Protein AF-A0A3C0P1I9-F1 (afdb_monomer_lite)

pLDDT: mean 91.91, std 7.83, range [57.03, 98.5]

Radius of gyration: 17.55 Å; chains: 1; bounding box: 34×38×43 Å

Structure (mmCIF, N/CA/C/O backbone):
data_AF-A0A3C0P1I9-F1
#
_entry.id   AF-A0A3C0P1I9-F1
#
loop_
_atom_site.group_PDB
_atom_site.id
_atom_site.type_symbol
_atom_site.label_atom_id
_atom_site.label_alt_id
_atom_site.label_comp_id
_atom_site.label_asym_id
_atom_site.label_entity_id
_atom_site.label_seq_id
_atom_site.pdbx_PDB_ins_code
_atom_site.Cartn_x
_atom_site.Cartn_y
_atom_site.Cartn_z
_atom_site.occupancy
_atom_site.B_iso_or_equiv
_atom_site.auth_seq_id
_atom_site.auth_comp_id
_atom_site.auth_asym_id
_atom_site.auth_atom_id
_atom_site.pdbx_PDB_model_num
ATOM 1 N N . MET A 1 1 ? 1.838 29.353 -15.772 1.00 57.03 1 MET A N 1
ATOM 2 C CA . MET A 1 1 ? 2.753 28.316 -15.254 1.00 57.03 1 MET A CA 1
ATOM 3 C C . MET A 1 1 ? 1.922 27.046 -15.173 1.00 57.03 1 MET A C 1
ATOM 5 O O . MET A 1 1 ? 0.904 27.077 -14.498 1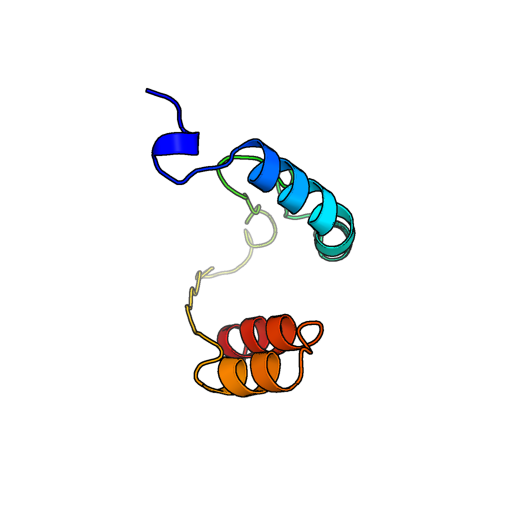.00 57.03 1 MET A O 1
ATOM 9 N N . ASP A 1 2 ? 2.241 26.026 -15.966 1.00 69.69 2 ASP A N 1
ATOM 10 C CA . ASP A 1 2 ? 1.461 24.779 -16.043 1.00 69.69 2 ASP A CA 1
ATOM 11 C C . ASP A 1 2 ? 2.021 23.761 -15.033 1.00 69.69 2 ASP A C 1
ATOM 13 O O . ASP A 1 2 ? 3.241 23.648 -14.901 1.00 69.69 2 ASP A O 1
ATOM 17 N N . TYR A 1 3 ? 1.165 23.021 -14.325 1.00 69.75 3 TYR A N 1
ATOM 18 C CA . TYR A 1 3 ? 1.569 21.997 -13.345 1.00 69.75 3 TYR A CA 1
ATOM 19 C C . TYR A 1 3 ? 2.514 20.953 -13.962 1.00 69.75 3 TYR A C 1
ATOM 21 O O . TYR A 1 3 ? 3.466 20.503 -13.320 1.00 69.75 3 TYR A O 1
ATOM 29 N N . LYS A 1 4 ? 2.326 20.663 -15.254 1.00 74.00 4 LYS A N 1
ATOM 30 C CA . LYS A 1 4 ? 3.182 19.754 -16.022 1.00 74.00 4 LYS A CA 1
ATOM 31 C C . LYS A 1 4 ? 4.614 20.262 -16.171 1.00 74.00 4 LYS A C 1
ATOM 33 O O . LYS A 1 4 ? 5.556 19.478 -16.099 1.00 74.00 4 LYS A O 1
ATOM 38 N N . SER A 1 5 ? 4.798 21.578 -16.293 1.00 78.56 5 SER A N 1
ATOM 39 C CA . SER A 1 5 ? 6.132 22.200 -16.354 1.00 78.56 5 SER A CA 1
ATOM 40 C C . SER A 1 5 ? 6.895 22.146 -15.024 1.00 78.56 5 SER A C 1
ATOM 42 O O . SER A 1 5 ? 8.113 22.292 -15.020 1.00 78.56 5 SER A O 1
ATOM 44 N N . ALA A 1 6 ? 6.201 21.866 -13.913 1.00 80.94 6 ALA A N 1
ATOM 45 C CA . ALA A 1 6 ? 6.797 21.571 -12.610 1.00 80.94 6 ALA A CA 1
ATOM 46 C C . ALA A 1 6 ? 7.062 20.063 -12.395 1.00 80.94 6 ALA A C 1
ATOM 48 O O . ALA A 1 6 ? 7.421 19.654 -11.293 1.00 80.94 6 ALA A O 1
ATOM 49 N N . GLY A 1 7 ? 6.886 19.232 -13.433 1.00 77.12 7 GLY A N 1
ATOM 50 C CA . GLY A 1 7 ? 7.107 17.784 -13.381 1.00 77.12 7 GLY A CA 1
ATOM 51 C C . GLY A 1 7 ? 5.904 16.967 -12.901 1.00 77.12 7 GLY A C 1
ATOM 52 O O . GLY A 1 7 ? 6.042 15.766 -12.682 1.00 77.12 7 GLY A O 1
ATOM 53 N N . VAL A 1 8 ? 4.728 17.586 -12.745 1.00 80.56 8 VAL A N 1
ATOM 54 C CA . VAL A 1 8 ? 3.508 16.910 -12.282 1.00 80.56 8 VAL A CA 1
ATOM 55 C C . VAL A 1 8 ? 2.532 16.744 -13.441 1.00 80.56 8 VAL A C 1
ATOM 57 O O . VAL A 1 8 ? 1.878 17.696 -13.861 1.00 80.56 8 VAL A O 1
ATOM 60 N N . ASP A 1 9 ? 2.410 15.518 -13.946 1.00 86.25 9 ASP A N 1
ATOM 61 C CA . ASP A 1 9 ? 1.396 15.167 -14.942 1.00 86.25 9 ASP A CA 1
ATOM 62 C C . ASP A 1 9 ? 0.141 14.613 -14.248 1.00 86.25 9 ASP A C 1
ATOM 64 O O . ASP A 1 9 ? 0.098 13.467 -13.791 1.00 86.25 9 ASP A O 1
ATOM 68 N N . ILE A 1 10 ? -0.881 15.464 -14.147 1.00 84.38 10 ILE A N 1
ATOM 69 C CA . ILE A 1 10 ? -2.148 15.147 -13.479 1.00 84.38 10 ILE A CA 1
ATOM 70 C C . ILE A 1 10 ? -2.899 14.030 -14.224 1.00 84.38 10 ILE A C 1
ATOM 72 O O . ILE A 1 10 ? -3.458 13.134 -13.589 1.00 84.38 10 ILE A O 1
ATOM 76 N N . GLU A 1 11 ? -2.880 14.038 -15.560 1.00 86.88 11 GLU A N 1
ATOM 77 C CA . GLU A 1 11 ? -3.569 13.031 -16.377 1.00 86.88 11 GLU A CA 1
ATOM 78 C C . GLU A 1 11 ? -2.914 11.656 -16.231 1.00 86.88 11 GLU A C 1
ATOM 80 O O . GLU A 1 11 ? -3.607 10.647 -16.071 1.00 86.88 11 GLU A O 1
ATOM 85 N N . ALA A 1 12 ? -1.578 11.610 -16.215 1.00 86.94 12 ALA A N 1
ATOM 86 C CA . ALA A 1 12 ? -0.837 10.385 -15.931 1.00 86.94 12 ALA A CA 1
ATOM 87 C C . ALA A 1 12 ? -1.142 9.855 -14.519 1.00 86.94 12 ALA A C 1
ATOM 89 O O . ALA A 1 12 ? -1.279 8.641 -14.329 1.00 86.94 12 ALA A O 1
ATOM 90 N N . GLY A 1 13 ? -1.310 10.758 -13.547 1.00 86.81 13 GLY A N 1
ATOM 91 C CA . GLY A 1 13 ? -1.764 10.428 -12.197 1.00 86.81 13 GLY A CA 1
ATOM 92 C C . GLY A 1 13 ? -3.135 9.751 -12.194 1.00 86.81 13 GLY A C 1
ATOM 93 O O . GLY A 1 13 ? -3.272 8.644 -11.669 1.00 86.81 13 GLY A O 1
ATOM 94 N N . TYR A 1 14 ? -4.135 10.353 -12.846 1.00 87.25 14 TYR A N 1
ATOM 95 C CA . TYR A 1 14 ? -5.475 9.763 -12.944 1.00 87.25 14 TYR A CA 1
ATOM 96 C C . TYR A 1 14 ? -5.473 8.422 -13.673 1.00 87.25 14 TYR A C 1
ATOM 98 O O . TYR A 1 14 ? -6.069 7.464 -13.183 1.00 87.25 14 TYR A O 1
ATOM 106 N N . LYS A 1 15 ? -4.743 8.308 -14.787 1.00 91.38 15 LYS A N 1
ATOM 107 C CA . LYS A 1 15 ? -4.608 7.039 -15.513 1.00 91.38 15 LYS A CA 1
ATOM 108 C C . LYS A 1 15 ? -4.014 5.942 -14.628 1.00 91.38 15 LYS A C 1
ATOM 110 O O . LYS A 1 15 ? -4.495 4.813 -14.652 1.00 91.38 15 LYS A O 1
ATOM 115 N N . SER A 1 16 ? -2.998 6.273 -13.834 1.00 90.06 16 SER A N 1
ATOM 116 C CA . SER A 1 16 ? -2.378 5.324 -12.902 1.00 90.06 16 SER A CA 1
ATOM 117 C C . SER A 1 16 ? -3.368 4.864 -11.832 1.00 90.06 16 SER A C 1
ATOM 119 O O . SER A 1 16 ? -3.454 3.670 -11.549 1.00 90.06 16 SER A O 1
ATOM 121 N N . VAL A 1 17 ? -4.158 5.792 -11.278 1.00 90.75 17 VAL A N 1
ATOM 122 C CA . VAL A 1 17 ? -5.229 5.468 -10.325 1.00 90.75 17 VAL A CA 1
ATOM 123 C C . VAL A 1 17 ? -6.249 4.520 -10.954 1.00 90.75 17 VAL A C 1
ATOM 125 O O . VAL A 1 17 ? -6.547 3.497 -10.343 1.00 90.75 17 VAL A O 1
ATOM 128 N N . GLU A 1 18 ? -6.739 4.801 -12.168 1.00 91.62 18 GLU A N 1
ATOM 129 C CA . GLU A 1 18 ? -7.700 3.924 -12.859 1.00 91.62 18 GLU A CA 1
ATOM 130 C C . GLU A 1 18 ? -7.165 2.500 -13.050 1.00 91.62 18 GLU A C 1
ATOM 132 O O . GLU A 1 18 ? -7.870 1.544 -12.738 1.00 91.62 18 GLU A O 1
ATOM 137 N N . LEU A 1 19 ? -5.910 2.347 -13.488 1.00 93.31 19 LEU A N 1
ATOM 138 C CA . LEU A 1 19 ? -5.289 1.031 -13.694 1.00 93.31 19 LEU A CA 1
ATOM 139 C C . LEU A 1 19 ? -5.164 0.223 -12.393 1.00 93.31 19 LEU A C 1
ATOM 141 O O . LEU A 1 19 ? -5.274 -1.000 -12.406 1.00 93.31 19 LEU A O 1
ATOM 145 N N . MET A 1 20 ? -4.953 0.892 -11.256 1.00 93.38 20 MET A N 1
ATOM 146 C CA . MET A 1 20 ? -4.819 0.225 -9.957 1.00 93.38 20 MET A CA 1
ATOM 147 C C . MET A 1 20 ? -6.161 -0.125 -9.304 1.00 93.38 20 MET A C 1
ATOM 149 O O . MET A 1 20 ? -6.188 -0.982 -8.415 1.00 93.38 20 MET A O 1
ATOM 153 N N . LYS A 1 21 ? -7.274 0.508 -9.708 1.00 91.69 21 LYS A N 1
ATOM 154 C CA . LYS A 1 21 ? -8.574 0.370 -9.024 1.00 91.69 21 LYS A CA 1
ATOM 155 C C . LYS A 1 21 ? -9.023 -1.078 -8.873 1.00 91.69 21 LYS A C 1
ATOM 157 O O . LYS A 1 21 ? -9.486 -1.444 -7.795 1.00 91.69 21 LYS A O 1
ATOM 162 N N . GLU A 1 22 ? -8.893 -1.894 -9.916 1.00 91.19 22 GLU A N 1
ATOM 163 C CA . GLU A 1 22 ? -9.331 -3.296 -9.875 1.00 91.19 22 GLU A CA 1
ATOM 164 C C . GLU A 1 22 ? -8.522 -4.117 -8.868 1.00 91.19 22 GLU A C 1
ATOM 166 O O . GLU A 1 22 ? -9.092 -4.878 -8.087 1.00 91.19 22 GLU A O 1
ATOM 171 N N . HIS A 1 23 ? -7.206 -3.907 -8.820 1.00 93.19 23 HIS A N 1
ATOM 172 C CA . HIS A 1 23 ? -6.328 -4.598 -7.881 1.00 93.19 23 HIS A CA 1
ATOM 173 C C . HIS A 1 23 ? -6.588 -4.172 -6.431 1.00 93.19 23 HIS A C 1
ATOM 175 O O . HIS A 1 23 ? -6.703 -5.029 -5.556 1.00 93.19 23 HIS A O 1
ATOM 181 N N . VAL A 1 24 ? -6.758 -2.868 -6.180 1.00 93.31 24 VAL A N 1
ATOM 182 C CA . VAL A 1 24 ? -7.061 -2.329 -4.839 1.00 93.31 24 VAL A CA 1
ATOM 183 C C . VAL A 1 24 ? -8.444 -2.772 -4.355 1.00 93.31 24 VAL A C 1
ATOM 185 O O . VAL A 1 24 ? -8.630 -3.062 -3.175 1.00 93.31 24 VAL A O 1
ATOM 188 N N . LYS A 1 25 ? -9.432 -2.877 -5.253 1.00 92.12 25 LYS A N 1
ATOM 189 C CA . LYS A 1 25 ? -10.791 -3.314 -4.897 1.00 92.12 25 LYS A CA 1
ATOM 190 C C . LYS A 1 25 ? -10.807 -4.704 -4.252 1.00 92.12 25 LYS A C 1
ATOM 192 O O . LYS A 1 25 ? -11.613 -4.948 -3.358 1.00 92.12 25 LYS A O 1
ATOM 197 N N . ASN A 1 26 ? -9.896 -5.588 -4.657 1.00 94.12 26 ASN A N 1
ATOM 198 C CA . ASN A 1 26 ? -9.802 -6.948 -4.121 1.00 94.12 26 ASN A CA 1
ATOM 199 C C . ASN A 1 26 ? -9.295 -7.005 -2.670 1.00 94.12 26 ASN A C 1
ATOM 201 O O . ASN A 1 26 ? -9.414 -8.046 -2.031 1.00 94.12 26 ASN A O 1
ATOM 205 N N . THR A 1 27 ? -8.755 -5.905 -2.136 1.00 93.94 27 THR A N 1
ATOM 206 C CA . THR A 1 27 ? -8.249 -5.824 -0.755 1.00 93.94 27 THR A CA 1
ATOM 207 C C . THR A 1 27 ? -9.163 -5.017 0.170 1.00 93.94 27 THR A C 1
ATOM 209 O O . THR A 1 27 ? -8.788 -4.724 1.306 1.00 93.94 27 THR A O 1
ATOM 212 N N . VAL A 1 28 ? -10.346 -4.610 -0.305 1.00 93.31 28 VAL A N 1
ATOM 213 C CA . VAL A 1 28 ? -11.293 -3.803 0.475 1.00 93.31 28 VAL A CA 1
ATOM 214 C C . VAL A 1 28 ? -11.805 -4.592 1.675 1.00 93.31 28 VAL A C 1
ATOM 216 O O . VAL A 1 28 ? -12.147 -5.770 1.584 1.00 93.31 28 VAL A O 1
ATOM 219 N N . ARG A 1 29 ? -11.904 -3.901 2.810 1.00 94.12 29 ARG A N 1
ATOM 220 C CA . ARG A 1 29 ? -12.477 -4.422 4.050 1.00 94.12 29 ARG A CA 1
ATOM 221 C C . ARG A 1 29 ? -13.659 -3.564 4.504 1.00 94.12 29 ARG A C 1
ATOM 223 O O . ARG A 1 29 ? -13.693 -2.383 4.160 1.00 94.12 29 ARG A O 1
ATOM 230 N N . PRO A 1 30 ? -14.579 -4.094 5.333 1.00 94.62 30 PRO A N 1
ATOM 231 C CA . PRO A 1 30 ? -15.728 -3.330 5.827 1.00 94.62 30 PRO A CA 1
ATOM 232 C C . PRO A 1 30 ? -15.361 -2.084 6.639 1.00 94.62 30 PRO A C 1
ATOM 234 O O . PRO A 1 30 ? -16.183 -1.189 6.782 1.00 94.62 30 PRO A O 1
ATOM 237 N N . GLU A 1 31 ? -14.155 -2.033 7.210 1.00 95.75 31 GLU A N 1
ATOM 238 C CA . GLU A 1 31 ? -13.694 -0.872 7.973 1.00 95.75 31 GLU A CA 1
ATOM 239 C C . GLU A 1 31 ? -13.202 0.275 7.079 1.00 95.75 31 GLU A C 1
ATOM 241 O O . GLU A 1 31 ? -13.050 1.393 7.563 1.00 95.75 31 GLU A O 1
ATOM 246 N N . MET A 1 32 ? -12.937 0.030 5.792 1.00 93.69 32 MET A N 1
ATOM 247 C CA . MET A 1 32 ? -12.503 1.080 4.874 1.00 93.69 32 MET A CA 1
ATOM 248 C C . MET A 1 32 ? -13.612 2.124 4.699 1.00 93.69 32 MET A C 1
ATOM 250 O O . MET A 1 32 ? -14.761 1.789 4.415 1.00 93.69 32 MET A O 1
ATOM 254 N N . LEU A 1 33 ? -13.250 3.400 4.819 1.00 91.56 33 LEU A N 1
ATOM 255 C CA . LEU A 1 33 ? -14.147 4.530 4.599 1.00 91.56 33 LEU A CA 1
ATOM 256 C C . LEU A 1 33 ? -13.741 5.248 3.305 1.00 91.56 33 LEU A C 1
ATOM 258 O O . LEU A 1 33 ? -12.622 5.747 3.187 1.00 91.56 33 LEU A O 1
ATOM 262 N N . GLY A 1 34 ? -14.657 5.315 2.337 1.00 86.75 34 GLY A N 1
ATOM 263 C CA . GLY A 1 34 ? -14.419 5.954 1.038 1.00 86.75 34 GLY A CA 1
ATOM 264 C C . GLY A 1 34 ? -13.795 5.022 -0.008 1.00 86.75 34 GLY A C 1
ATOM 265 O O . GLY A 1 34 ? -14.046 3.820 -0.012 1.00 86.75 34 GLY A O 1
ATOM 266 N N . GLY A 1 35 ? -13.018 5.589 -0.936 1.00 80.56 35 GLY A N 1
ATOM 267 C CA . GLY A 1 35 ? -12.448 4.881 -2.087 1.00 80.56 35 GLY A CA 1
ATOM 268 C C . GLY A 1 35 ? -11.117 5.474 -2.558 1.00 80.56 35 GLY A C 1
ATOM 269 O O . GLY A 1 35 ? -10.648 6.484 -2.036 1.00 80.56 35 GLY A O 1
ATOM 270 N N . LEU A 1 36 ? -10.504 4.835 -3.555 1.00 83.19 36 LEU A N 1
ATOM 271 C CA . LEU A 1 36 ? -9.245 5.284 -4.154 1.00 83.19 36 LEU A CA 1
ATOM 272 C C . LEU A 1 36 ? -9.447 6.589 -4.951 1.00 83.19 36 LEU A C 1
ATOM 274 O O . LEU A 1 36 ? -10.398 6.689 -5.725 1.00 83.19 36 LEU A O 1
ATOM 278 N N . GLY A 1 37 ? -8.541 7.561 -4.790 1.00 76.06 37 GLY A N 1
ATOM 279 C CA . GLY A 1 37 ? -8.551 8.836 -5.530 1.00 76.06 37 GLY A CA 1
ATOM 280 C C . GLY A 1 37 ? -8.885 10.084 -4.701 1.00 76.06 37 GLY A C 1
ATOM 281 O O . GLY A 1 37 ? -8.859 11.188 -5.238 1.00 76.06 37 GLY A O 1
ATOM 282 N N . GLY A 1 38 ? -9.180 9.935 -3.406 1.00 79.94 38 GLY A N 1
ATOM 283 C CA . GLY A 1 38 ? -9.259 11.056 -2.462 1.00 79.94 38 GLY A CA 1
ATOM 284 C C . GLY A 1 38 ? -7.885 11.512 -1.949 1.00 79.94 38 GLY A C 1
ATOM 285 O O . GLY A 1 38 ? -6.873 10.862 -2.198 1.00 79.94 38 GLY A O 1
ATOM 286 N N . PHE A 1 39 ? -7.853 12.613 -1.189 1.00 82.19 39 PHE A N 1
ATOM 287 C CA . PHE A 1 39 ? -6.625 13.133 -0.562 1.00 82.19 39 PHE A CA 1
ATOM 288 C C . PHE A 1 39 ? -6.022 12.168 0.474 1.00 82.19 39 PHE A C 1
ATOM 290 O O . PHE A 1 39 ? -4.805 12.062 0.588 1.00 82.19 39 PHE A O 1
ATOM 297 N N . ALA A 1 40 ? -6.872 11.461 1.222 1.00 85.94 40 ALA A N 1
ATOM 298 C CA . ALA A 1 40 ? -6.466 10.501 2.240 1.00 85.94 40 ALA A CA 1
ATOM 299 C C . ALA A 1 40 ? -7.389 9.277 2.228 1.00 85.94 40 ALA A C 1
ATOM 301 O O . ALA A 1 40 ? -8.575 9.385 1.910 1.00 85.94 40 ALA A O 1
ATOM 302 N N . GLY A 1 41 ? -6.840 8.123 2.607 1.00 89.94 41 GLY A N 1
ATOM 303 C CA . GLY A 1 41 ? -7.628 6.947 2.970 1.00 89.94 41 GLY A CA 1
ATOM 304 C C . GLY A 1 41 ? -8.055 7.018 4.436 1.00 89.94 41 GLY A C 1
ATOM 305 O O . GLY A 1 41 ? -7.338 7.576 5.266 1.00 89.94 41 GLY A O 1
ATOM 306 N N . ALA A 1 42 ? -9.209 6.440 4.761 1.00 93.31 42 ALA A N 1
ATOM 307 C CA . ALA A 1 42 ? -9.706 6.360 6.130 1.00 93.31 42 ALA A CA 1
ATOM 308 C C . ALA A 1 42 ? -10.128 4.925 6.478 1.00 93.31 42 ALA A C 1
ATOM 310 O O . ALA A 1 42 ? -10.594 4.169 5.624 1.00 93.31 42 ALA A O 1
ATOM 311 N N . PHE A 1 43 ? -9.949 4.553 7.746 1.00 95.00 43 PHE A N 1
ATOM 312 C CA . PHE A 1 43 ? -10.232 3.218 8.269 1.00 95.00 43 PHE A CA 1
ATOM 313 C C . PHE A 1 43 ? -10.921 3.344 9.632 1.00 95.00 43 PHE A C 1
ATOM 315 O O . PHE A 1 43 ? -10.392 3.974 10.548 1.00 95.00 43 PHE A O 1
ATOM 322 N N . SER A 1 44 ? -12.116 2.773 9.760 1.00 95.81 44 SER A N 1
ATOM 323 C CA . SER A 1 44 ? -12.907 2.810 10.986 1.00 95.81 44 SER A CA 1
ATOM 324 C C . SER A 1 44 ? -12.307 1.900 12.053 1.00 95.81 44 SER A C 1
ATOM 326 O O . SER A 1 44 ? -12.135 0.699 11.848 1.00 95.81 44 SER A O 1
ATOM 328 N N . ILE A 1 45 ? -12.061 2.466 13.233 1.00 95.31 45 ILE A N 1
ATOM 329 C CA . ILE A 1 45 ? -11.636 1.711 14.418 1.00 95.31 45 ILE A CA 1
ATOM 330 C C . ILE A 1 45 ? -12.818 1.205 15.259 1.00 95.31 45 ILE A C 1
ATOM 332 O O . ILE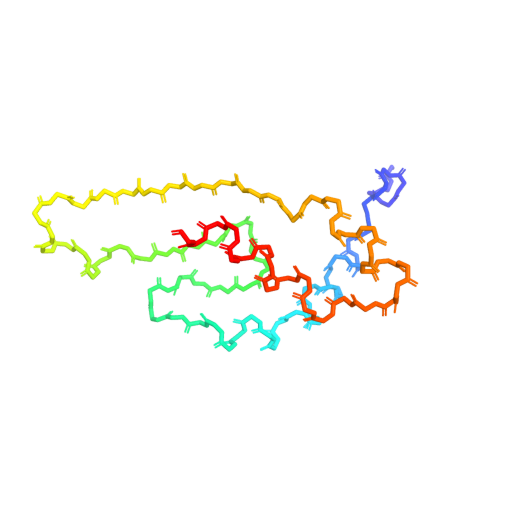 A 1 45 ? -12.622 0.665 16.344 1.00 95.31 45 ILE A O 1
ATOM 336 N N . GLU A 1 46 ? -14.053 1.365 14.777 1.00 95.25 46 GLU A N 1
ATOM 337 C CA . GLU A 1 46 ? -15.265 1.025 15.527 1.00 95.25 46 GLU A CA 1
ATOM 338 C C . GLU A 1 46 ? -15.290 -0.426 16.024 1.00 95.25 46 GLU A C 1
ATOM 340 O O . GLU A 1 46 ? -15.717 -0.680 17.147 1.00 95.25 46 GLU A O 1
ATOM 345 N N . LYS A 1 47 ? -14.774 -1.373 15.237 1.00 94.00 47 LYS A N 1
ATOM 346 C CA . LYS A 1 47 ? -14.736 -2.789 15.628 1.00 94.00 47 LYS A CA 1
ATOM 347 C C . LYS A 1 47 ? -13.771 -3.108 16.774 1.00 94.00 47 LYS A C 1
ATOM 349 O O . LYS A 1 47 ? -13.789 -4.227 17.271 1.00 94.00 47 LYS A O 1
ATOM 354 N N . PHE A 1 48 ? -12.936 -2.156 17.187 1.00 94.44 48 PHE A N 1
ATOM 355 C CA . PHE A 1 48 ? -11.963 -2.329 18.269 1.00 94.44 48 PHE A CA 1
ATOM 356 C C . PHE A 1 48 ? -12.395 -1.638 19.570 1.00 94.44 48 PHE A C 1
ATOM 358 O O . PHE A 1 48 ? -11.604 -1.583 20.507 1.00 94.44 48 PHE A O 1
ATOM 365 N N . LYS A 1 49 ? -13.632 -1.117 19.646 1.00 94.38 49 LYS A N 1
ATOM 366 C CA . LYS A 1 49 ? -14.165 -0.401 20.822 1.00 94.38 49 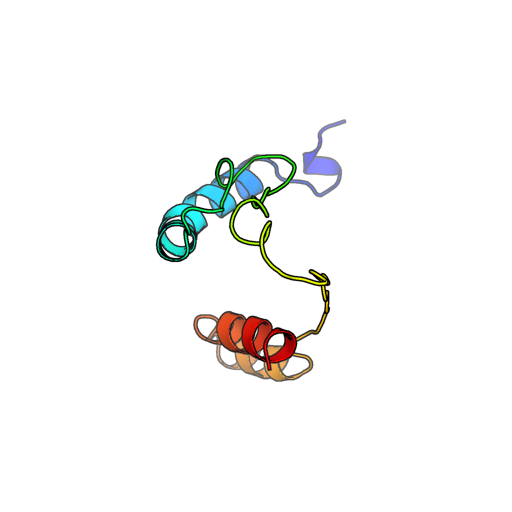LYS A CA 1
ATOM 367 C C . LYS A 1 49 ? -14.104 -1.219 22.119 1.00 94.38 49 LYS A C 1
ATOM 369 O O . LYS A 1 49 ? -13.916 -0.630 23.176 1.00 94.38 49 LYS A O 1
ATOM 374 N N . ASP A 1 50 ? -14.218 -2.544 22.023 1.00 96.31 50 ASP A N 1
ATOM 375 C CA . ASP A 1 50 ? -14.211 -3.455 23.178 1.00 96.31 50 ASP A CA 1
ATOM 376 C C . ASP A 1 50 ? -12.807 -3.978 23.540 1.00 96.31 50 ASP A C 1
ATOM 378 O O . ASP A 1 50 ? -12.647 -4.777 24.463 1.00 96.31 50 ASP A O 1
ATOM 382 N N . MET A 1 51 ? -11.766 -3.555 22.816 1.00 97.06 51 MET A N 1
AT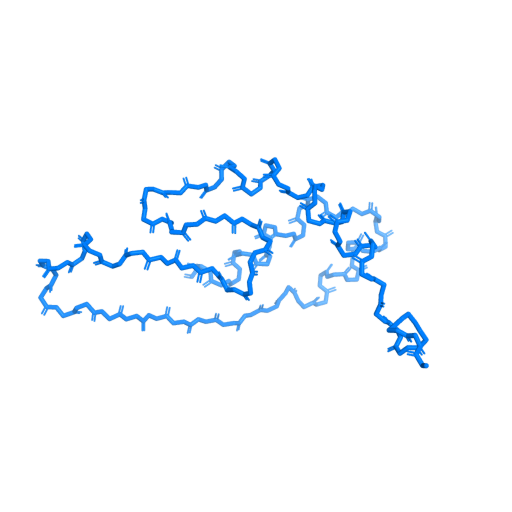OM 383 C CA . MET A 1 51 ? -10.384 -3.892 23.150 1.00 97.06 51 MET A CA 1
ATOM 384 C C . MET A 1 51 ? -9.960 -3.102 24.398 1.00 97.06 51 MET A C 1
ATOM 386 O O . MET A 1 51 ? -10.147 -1.892 24.446 1.00 97.06 51 MET A O 1
ATOM 390 N N . GLU A 1 52 ? -9.358 -3.753 25.401 1.00 96.75 52 GLU A N 1
ATOM 391 C CA . GLU A 1 52 ? -9.010 -3.098 26.681 1.00 96.75 52 GLU A CA 1
ATOM 392 C C . GLU A 1 52 ? -8.068 -1.893 26.493 1.00 96.75 52 GLU A C 1
ATOM 394 O O . GLU A 1 52 ? -8.227 -0.854 27.133 1.00 96.75 52 GLU A O 1
ATOM 399 N N . LYS A 1 53 ? -7.062 -2.042 25.623 1.00 95.06 53 LYS A N 1
ATOM 400 C CA . LYS A 1 53 ? -6.006 -1.049 25.368 1.00 95.06 53 LYS A CA 1
ATOM 401 C C . LYS A 1 53 ? -5.626 -1.052 23.882 1.00 95.06 53 LYS A C 1
ATOM 403 O O . LYS A 1 53 ? -4.557 -1.559 23.526 1.00 95.06 53 LYS A O 1
ATOM 408 N N . PRO A 1 54 ? -6.499 -0.549 22.991 1.00 95.06 54 PRO A N 1
ATOM 409 C CA . PRO A 1 54 ? -6.218 -0.537 21.565 1.00 95.06 54 PRO A CA 1
ATOM 410 C C . PRO A 1 54 ? -4.982 0.325 21.309 1.00 95.06 54 PRO A C 1
ATOM 412 O O . PRO A 1 54 ? -4.920 1.485 21.709 1.00 95.06 54 PRO A O 1
ATOM 415 N N . THR A 1 55 ? -3.985 -0.262 20.656 1.00 94.62 55 THR A N 1
ATOM 416 C CA . THR A 1 55 ? -2.717 0.400 20.347 1.00 9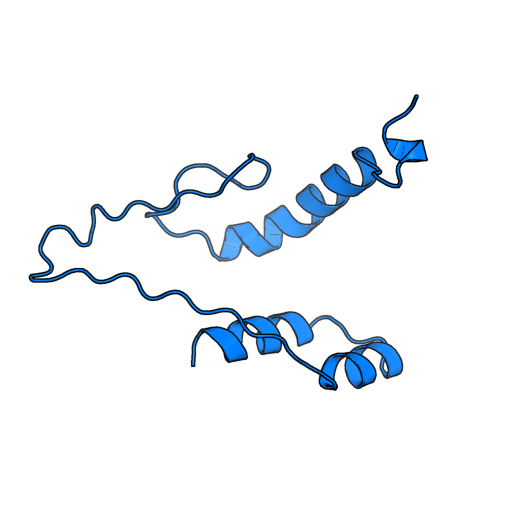4.62 55 THR A CA 1
ATOM 417 C C . THR A 1 55 ? -2.487 0.325 18.849 1.00 94.62 55 THR A C 1
ATOM 419 O O . THR A 1 55 ? -2.599 -0.746 18.255 1.00 94.62 55 THR A O 1
ATOM 422 N N . LEU A 1 56 ? -2.173 1.464 18.237 1.00 95.75 56 LEU A N 1
ATOM 423 C CA . LEU A 1 56 ? -1.808 1.533 16.829 1.00 95.75 56 LEU A CA 1
ATOM 424 C C . LEU A 1 56 ? -0.291 1.429 16.700 1.00 95.75 56 LEU A C 1
ATOM 426 O O . LEU A 1 56 ? 0.441 2.214 17.300 1.00 95.75 56 LEU A O 1
ATOM 430 N N . LEU A 1 57 ? 0.159 0.470 15.897 1.00 95.62 57 LEU A N 1
ATOM 431 C CA . LEU A 1 57 ? 1.549 0.339 15.491 1.00 95.62 57 LEU A CA 1
ATOM 432 C C . LEU A 1 57 ? 1.664 0.723 14.017 1.00 95.62 57 LEU A C 1
ATOM 434 O O . LEU A 1 57 ? 0.885 0.258 13.186 1.00 95.62 57 LEU A O 1
ATOM 438 N N . SER A 1 58 ? 2.639 1.567 13.702 1.00 96.75 58 SER A N 1
ATOM 439 C CA . SER A 1 58 ? 2.983 1.946 12.334 1.00 96.75 58 SER A CA 1
ATOM 440 C C . SER A 1 58 ? 4.446 1.629 12.068 1.00 96.75 58 SER A C 1
ATOM 442 O O . SER A 1 58 ? 5.294 1.905 12.916 1.00 96.75 58 SER A O 1
ATOM 444 N N . GLY A 1 59 ? 4.736 1.116 10.879 1.00 95.94 59 GLY A N 1
ATOM 445 C CA . GLY A 1 59 ? 6.086 0.858 10.393 1.00 95.94 59 GLY A CA 1
ATOM 446 C C . GLY A 1 59 ? 6.233 1.344 8.956 1.00 95.94 59 GLY A C 1
ATOM 447 O O . GLY A 1 59 ? 5.246 1.483 8.232 1.00 95.94 59 GLY A O 1
ATOM 448 N N . THR A 1 60 ? 7.467 1.631 8.563 1.00 97.62 60 THR A N 1
ATOM 449 C CA . THR A 1 60 ? 7.832 1.956 7.185 1.00 97.62 60 THR A CA 1
ATOM 450 C C . THR A 1 60 ? 9.115 1.215 6.857 1.00 97.62 60 THR A C 1
ATOM 452 O O . THR A 1 60 ? 10.076 1.283 7.623 1.00 97.62 60 THR A O 1
ATOM 455 N N . ASP A 1 61 ? 9.116 0.489 5.747 1.00 97.62 61 ASP A N 1
ATOM 456 C CA . ASP A 1 61 ? 10.274 -0.253 5.267 1.00 97.62 61 ASP A CA 1
ATOM 457 C C . ASP A 1 61 ? 10.298 -0.244 3.731 1.00 97.62 61 ASP A C 1
ATOM 459 O O . ASP A 1 61 ? 9.311 0.091 3.068 1.00 97.62 61 ASP A O 1
ATOM 463 N N . GLY A 1 62 ? 11.450 -0.573 3.157 1.00 97.06 62 GLY A N 1
ATOM 464 C CA . GLY A 1 62 ? 11.670 -0.650 1.724 1.00 97.06 62 GLY A CA 1
ATOM 465 C C . GLY A 1 62 ? 12.224 -2.005 1.299 1.00 97.06 62 GLY A C 1
ATOM 466 O O . GLY A 1 62 ? 12.926 -2.692 2.028 1.00 97.06 62 GLY A O 1
ATOM 467 N N . VAL A 1 63 ? 11.987 -2.357 0.037 1.00 97.75 63 VAL A N 1
ATOM 468 C CA . VAL A 1 63 ? 12.495 -3.602 -0.571 1.00 97.75 63 VAL A CA 1
ATOM 469 C C . VAL A 1 63 ? 14.029 -3.611 -0.720 1.00 97.75 63 VAL A C 1
ATOM 471 O O . VAL A 1 63 ? 14.659 -4.658 -0.876 1.00 97.75 63 VAL A O 1
ATOM 474 N N . GLY A 1 64 ? 14.656 -2.433 -0.704 1.00 97.88 64 GLY A N 1
ATOM 475 C CA . GLY A 1 64 ? 16.104 -2.288 -0.812 1.00 97.88 64 GLY A CA 1
ATOM 476 C C . GLY A 1 64 ? 16.655 -2.681 -2.186 1.00 97.88 64 GLY A C 1
ATOM 477 O O . GLY A 1 64 ? 16.031 -2.485 -3.232 1.00 97.88 64 GLY A O 1
ATOM 478 N N . THR A 1 65 ? 17.872 -3.225 -2.208 1.00 98.06 65 THR A N 1
ATOM 479 C CA . THR A 1 65 ? 18.619 -3.497 -3.449 1.00 98.06 65 THR A CA 1
ATOM 480 C C . THR A 1 65 ? 18.009 -4.589 -4.325 1.00 98.06 65 THR A C 1
ATOM 482 O O . THR A 1 65 ? 18.371 -4.666 -5.500 1.00 98.06 65 THR A O 1
ATOM 485 N N . LYS A 1 66 ? 17.039 -5.370 -3.827 1.00 98.38 66 LYS A N 1
ATOM 486 C CA . LYS A 1 66 ? 16.280 -6.340 -4.635 1.00 98.38 66 LYS A CA 1
ATOM 487 C C . LYS A 1 66 ? 15.541 -5.670 -5.805 1.00 98.38 66 LYS A C 1
ATOM 489 O O . LYS A 1 66 ? 15.406 -6.291 -6.857 1.00 98.38 66 LYS A O 1
ATOM 494 N N . LEU A 1 67 ? 15.190 -4.381 -5.695 1.00 98.38 67 LEU A N 1
ATOM 495 C CA . LEU A 1 67 ? 14.652 -3.587 -6.813 1.00 98.38 67 LEU A CA 1
ATOM 496 C C . LEU A 1 67 ? 15.569 -3.589 -8.045 1.00 98.38 67 LEU A C 1
ATOM 498 O O . LEU A 1 67 ? 15.078 -3.638 -9.168 1.00 98.38 67 LEU A O 1
ATOM 502 N N . LYS A 1 68 ? 16.898 -3.613 -7.857 1.00 98.44 68 LYS A N 1
ATOM 503 C CA . LYS A 1 68 ? 17.846 -3.673 -8.981 1.00 98.44 68 LYS A CA 1
ATOM 504 C C . LYS A 1 68 ? 17.678 -4.958 -9.790 1.00 98.44 68 LYS A C 1
ATOM 506 O O . LYS A 1 68 ? 17.779 -4.915 -11.009 1.00 98.44 68 LYS A O 1
ATOM 511 N N . LEU A 1 69 ? 17.401 -6.083 -9.129 1.00 98.31 69 LEU A N 1
ATOM 512 C CA . LEU A 1 69 ? 17.151 -7.353 -9.811 1.00 98.31 69 LEU A CA 1
ATOM 513 C C . LEU A 1 69 ? 15.817 -7.324 -10.560 1.00 98.31 69 LEU A C 1
ATOM 515 O O . LEU A 1 69 ? 15.775 -7.747 -11.709 1.00 98.31 69 LEU A O 1
ATOM 519 N N . ALA A 1 70 ? 14.765 -6.761 -9.956 1.00 98.44 70 ALA A N 1
ATOM 520 C CA . ALA A 1 70 ? 13.474 -6.579 -10.624 1.00 98.44 70 ALA A CA 1
ATOM 521 C C . ALA A 1 70 ? 13.613 -5.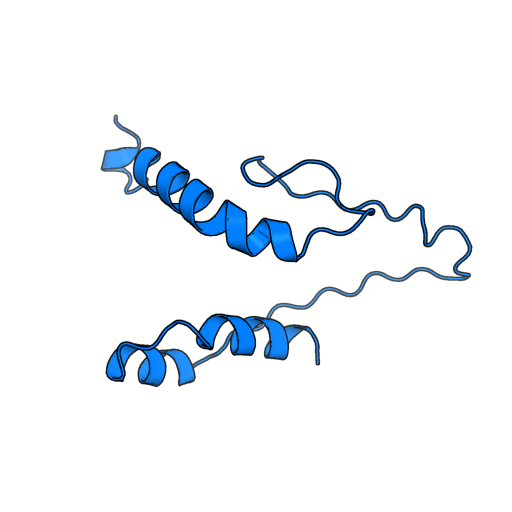771 -11.927 1.00 98.44 70 ALA A C 1
ATOM 523 O O . ALA A 1 70 ? 13.053 -6.163 -12.946 1.00 98.44 70 ALA A O 1
ATOM 524 N N . PHE A 1 71 ? 14.430 -4.709 -11.919 1.00 98.44 71 PHE A N 1
ATOM 525 C CA . PHE A 1 71 ? 14.725 -3.902 -13.111 1.00 98.44 71 PHE A CA 1
ATOM 526 C C . PHE A 1 71 ? 15.526 -4.670 -14.162 1.00 98.44 71 PHE A C 1
ATOM 528 O O . PHE A 1 71 ? 15.190 -4.631 -15.339 1.00 98.44 71 PHE A O 1
ATOM 535 N N . LEU A 1 72 ? 16.576 -5.385 -13.746 1.00 98.50 72 LEU A N 1
ATOM 536 C CA . LEU A 1 72 ? 17.404 -6.177 -14.664 1.00 98.50 72 LEU A CA 1
ATOM 537 C C . LEU A 1 72 ? 16.618 -7.306 -15.340 1.00 98.50 72 LEU A C 1
ATOM 539 O O . LEU A 1 72 ? 16.946 -7.696 -16.456 1.00 98.50 72 LEU A O 1
ATOM 543 N N . MET A 1 73 ? 15.609 -7.838 -14.653 1.00 98.31 73 MET A N 1
ATOM 544 C CA . MET A 1 73 ? 14.761 -8.924 -15.141 1.00 98.31 73 MET A CA 1
ATOM 545 C C . MET A 1 73 ? 13.484 -8.434 -15.834 1.00 98.31 73 MET A C 1
ATOM 547 O O . MET A 1 73 ? 12.720 -9.275 -16.299 1.00 98.31 73 MET A O 1
ATOM 551 N N . ASP A 1 74 ? 13.234 -7.119 -15.855 1.00 98.12 74 ASP A N 1
ATOM 552 C CA . ASP A 1 74 ? 11.972 -6.501 -16.296 1.00 98.12 74 ASP A CA 1
ATOM 553 C C . ASP A 1 74 ? 10.728 -7.180 -15.682 1.00 98.12 74 ASP A C 1
ATOM 555 O O . ASP A 1 74 ? 9.718 -7.442 -16.335 1.00 98.12 74 ASP A O 1
ATOM 559 N N . LYS A 1 75 ? 10.824 -7.540 -14.393 1.00 98.25 75 LYS A N 1
ATOM 560 C CA . LYS A 1 75 ? 9.790 -8.291 -13.670 1.00 98.25 75 LYS A CA 1
ATOM 561 C C . LYS A 1 75 ? 9.367 -7.559 -12.402 1.00 98.25 75 LYS A C 1
ATOM 563 O O . LYS A 1 75 ? 10.098 -7.519 -11.414 1.00 98.25 75 LYS A O 1
ATOM 568 N N . HIS A 1 76 ? 8.150 -7.019 -12.429 1.00 97.94 76 HIS A N 1
ATOM 569 C CA . HIS A 1 76 ? 7.630 -6.104 -11.405 1.00 97.94 76 HIS A CA 1
ATOM 570 C C . HIS A 1 76 ? 6.361 -6.597 -10.693 1.00 97.94 76 HIS A C 1
ATOM 572 O O . HIS A 1 76 ? 5.924 -5.987 -9.721 1.00 97.94 76 HIS A O 1
ATOM 578 N N . ASP A 1 77 ? 5.779 -7.705 -11.141 1.00 97.62 77 ASP A N 1
ATOM 579 C CA . ASP A 1 77 ? 4.523 -8.273 -10.636 1.00 97.62 77 ASP A CA 1
ATOM 580 C C . ASP A 1 77 ? 4.621 -8.826 -9.203 1.00 97.62 77 ASP A C 1
ATOM 582 O O . ASP A 1 77 ? 3.617 -8.893 -8.497 1.00 97.62 77 ASP A O 1
ATOM 586 N N . THR A 1 78 ? 5.823 -9.179 -8.739 1.00 98.00 78 THR A N 1
ATOM 587 C CA . THR A 1 78 ? 6.038 -9.708 -7.381 1.00 98.00 78 THR A CA 1
ATOM 588 C C . THR A 1 78 ? 6.676 -8.715 -6.415 1.00 98.00 78 THR A C 1
ATOM 590 O O . THR A 1 78 ? 6.597 -8.910 -5.206 1.00 98.00 78 THR A O 1
ATOM 593 N N . ILE A 1 79 ? 7.302 -7.640 -6.901 1.00 97.88 79 ILE A N 1
ATOM 594 C CA . ILE A 1 79 ? 8.117 -6.758 -6.045 1.00 97.88 79 ILE A CA 1
ATOM 595 C C . ILE A 1 79 ? 7.270 -5.960 -5.040 1.00 97.88 79 ILE A C 1
ATOM 597 O O . ILE A 1 79 ? 7.738 -5.613 -3.957 1.00 97.88 79 ILE A O 1
ATOM 601 N N . GLY A 1 80 ? 5.996 -5.714 -5.365 1.00 97.38 80 GLY A N 1
ATOM 602 C CA . GLY A 1 80 ? 5.032 -5.126 -4.434 1.00 97.38 80 GLY A CA 1
ATOM 603 C C . GLY A 1 80 ? 4.692 -6.049 -3.259 1.00 97.38 80 GLY A C 1
ATOM 604 O O . GLY A 1 80 ? 4.448 -5.559 -2.159 1.00 97.38 80 GLY A O 1
ATOM 605 N N . ILE A 1 81 ? 4.741 -7.372 -3.458 1.00 98.00 81 ILE A N 1
ATOM 606 C CA . ILE A 1 81 ? 4.517 -8.363 -2.393 1.00 98.00 81 ILE A CA 1
ATOM 607 C C . ILE A 1 81 ? 5.661 -8.293 -1.380 1.00 98.00 81 ILE A C 1
ATOM 609 O O . ILE A 1 81 ? 5.406 -8.242 -0.180 1.00 98.00 81 ILE A O 1
ATOM 613 N N . ASP A 1 82 ? 6.908 -8.215 -1.858 1.00 98.12 82 ASP A N 1
ATOM 614 C CA . ASP A 1 82 ? 8.080 -8.029 -0.995 1.00 98.12 82 ASP A CA 1
ATOM 615 C C . ASP A 1 82 ? 7.964 -6.747 -0.158 1.00 98.12 82 ASP A C 1
ATOM 617 O O . ASP A 1 82 ? 8.257 -6.756 1.033 1.00 98.12 82 ASP A O 1
ATOM 621 N N . CYS A 1 83 ? 7.488 -5.656 -0.766 1.00 97.94 83 CYS A N 1
ATOM 622 C CA . CYS A 1 83 ? 7.301 -4.376 -0.082 1.00 97.94 83 CYS A CA 1
ATOM 623 C C . CYS A 1 83 ? 6.316 -4.487 1.091 1.00 97.94 83 CYS A C 1
ATOM 625 O O . CYS A 1 83 ? 6.600 -4.018 2.189 1.00 97.94 83 CYS A O 1
ATOM 627 N N . VAL A 1 84 ? 5.179 -5.161 0.885 1.00 98.00 84 VAL A N 1
ATOM 628 C CA . VAL A 1 84 ? 4.194 -5.399 1.954 1.00 98.00 84 VAL A CA 1
ATOM 629 C C . VAL A 1 84 ? 4.754 -6.343 3.022 1.00 98.00 84 VAL A C 1
ATOM 631 O O . VAL A 1 84 ? 4.564 -6.090 4.210 1.00 98.00 84 VAL A O 1
ATOM 634 N N . ALA A 1 85 ? 5.470 -7.398 2.616 1.00 98.12 85 ALA A N 1
ATOM 635 C CA . ALA A 1 85 ? 6.046 -8.389 3.525 1.00 98.12 85 ALA A CA 1
ATOM 636 C C . ALA A 1 85 ? 7.057 -7.777 4.509 1.00 98.12 85 ALA A C 1
ATOM 638 O O . ALA A 1 85 ? 7.046 -8.134 5.682 1.00 98.12 85 ALA A O 1
ATOM 639 N N . MET A 1 86 ? 7.886 -6.828 4.065 1.00 97.88 86 MET A N 1
ATOM 640 C CA . MET A 1 86 ? 8.839 -6.140 4.950 1.00 97.88 86 MET A CA 1
ATOM 641 C C . MET A 1 86 ? 8.150 -5.348 6.072 1.00 97.88 86 MET A C 1
ATOM 643 O O . MET A 1 86 ? 8.698 -5.238 7.161 1.00 97.88 86 MET A O 1
ATOM 647 N N . CYS A 1 87 ? 6.940 -4.835 5.835 1.00 97.00 87 CYS A N 1
ATOM 648 C CA . CYS A 1 87 ? 6.207 -4.038 6.821 1.00 97.00 87 CYS A CA 1
ATOM 649 C C . CYS A 1 87 ? 5.308 -4.860 7.761 1.00 97.00 87 CYS A C 1
ATOM 651 O O . CYS A 1 87 ? 4.999 -4.384 8.850 1.00 97.00 87 CYS A O 1
ATOM 653 N N . VAL A 1 88 ? 4.806 -6.023 7.326 1.00 95.88 88 VAL A N 1
ATOM 654 C CA . VAL A 1 88 ? 3.773 -6.789 8.061 1.00 95.88 88 VAL A CA 1
ATOM 655 C C . VAL A 1 88 ? 4.325 -7.941 8.911 1.00 95.88 88 VAL A C 1
ATOM 657 O O . VAL A 1 88 ? 3.602 -8.432 9.778 1.00 95.88 88 VAL A O 1
ATOM 660 N N . ASN A 1 89 ? 5.556 -8.389 8.647 1.00 90.19 89 ASN A N 1
ATOM 661 C CA . ASN A 1 89 ? 6.226 -9.457 9.402 1.00 90.19 89 ASN A CA 1
ATOM 662 C C . ASN A 1 89 ? 6.664 -8.995 10.797 1.00 90.19 89 ASN A C 1
ATOM 664 O O . ASN A 1 89 ? 6.588 -9.835 11.722 1.00 90.19 89 ASN A O 1
#

Secondary structure (DSSP, 8-state):
--GGGGT--HHHHHHHHHHHHHHHHTT--TTEES-TTSSS-EE--GGGTT-SS----------TTHHHHHHHTT--TTHHHHHHHHHH-

Foldseek 3Di:
DDVVVVVDDVVVVVVVQVVCQVVVVVVDDPQWDDGTPDPDTGGHPVVCPPPPDDDDDFDADALPPVVVVCVVVVHDPCRVVSRVVVGPD

Sequence (89 aa):
MDYKSAGVDIEAGYKSVELMKEHVKNTVRPEMLGGLGGFAGAFSIEKFKDMEKPTLLSGTDGVGTKLKLAFLMDKHDTIGIDCVAMCVN